Protein AF-A0A9D3Q1E0-F1 (afdb_monomer_lite)

Foldseek 3Di:
DDDDPDPDDPPPPPCPVVNVDDDDPDDDDDDDPCVCVPPVVVVVQVVVQVVLCVQCVVVPDHDDGCCPVPVVVPSVVVSVVD

InterPro domains:
  IPR001715 Calponin homology domain [PF00307] (44-82)
  IPR001715 Calponin homology domain [PS50021] (42-82)
  IPR028433 Parvin [PTHR12114] (1-82)
  IPR036872 CH domain superfamily [G3DSA:1.10.418.10] (22-82)
  IPR036872 CH domain superfamily [SSF47576] (4-82)

Organism: Megalops atlanticus (NCBI:txid7932)

Secondary structure (DSSP, 8-state):
----------------HHHH-PPTT---PPPPGGGGG-HHHHHHHHHHHHHHHHHHGGGT---S-HHHHTTTSHHHHHHHT-

Sequence (82 aa):
MNAINLPLSPIPFELDPEDTMLEENKVCTMVDPNSKNEPKLQELMKVLIDWINDVLVEVRIIVKDLAEDLYDGQVLQKLFDK

Radius of gyration: 19.31 Å; chains: 1; bounding box: 30×44×60 Å

Structure (mmCIF, N/CA/C/O backbone):
data_AF-A0A9D3Q1E0-F1
#
_entry.id   AF-A0A9D3Q1E0-F1
#
loop_
_atom_site.group_PDB
_atom_site.id
_atom_site.type_symbol
_atom_site.label_atom_id
_atom_site.label_alt_id
_atom_site.label_comp_id
_atom_site.label_asym_id
_atom_site.label_entity_id
_atom_site.label_seq_id
_atom_site.pdbx_PDB_ins_code
_atom_site.Cartn_x
_atom_site.Cartn_y
_atom_site.Cartn_z
_atom_site.occupancy
_atom_site.B_iso_or_equiv
_atom_site.auth_seq_id
_atom_site.auth_comp_id
_atom_site.auth_asym_id
_atom_site.auth_atom_id
_atom_site.pdbx_PDB_model_num
ATOM 1 N N . MET A 1 1 ? 17.948 -4.604 47.742 1.00 43.78 1 MET A N 1
ATOM 2 C CA . MET A 1 1 ? 16.857 -5.310 47.043 1.00 43.78 1 MET A CA 1
ATOM 3 C C . MET A 1 1 ? 15.549 -4.669 47.459 1.00 43.78 1 MET A C 1
ATOM 5 O O . MET A 1 1 ? 15.171 -4.825 48.606 1.00 43.78 1 MET A O 1
ATOM 9 N N . ASN A 1 2 ? 14.922 -3.906 46.568 1.00 41.34 2 ASN A N 1
ATOM 10 C CA . ASN A 1 2 ? 13.483 -3.658 46.576 1.00 41.34 2 ASN A CA 1
ATOM 11 C C . ASN A 1 2 ? 13.086 -3.435 45.120 1.00 41.34 2 ASN A C 1
ATOM 13 O O . ASN A 1 2 ? 13.557 -2.504 44.473 1.00 41.34 2 ASN A O 1
ATOM 17 N N . ALA A 1 3 ? 12.328 -4.395 44.602 1.00 44.88 3 ALA A N 1
ATOM 18 C CA . ALA A 1 3 ? 11.808 -4.413 43.252 1.00 44.88 3 ALA A CA 1
ATOM 19 C C . ALA A 1 3 ? 10.712 -3.355 43.115 1.00 44.88 3 ALA A C 1
ATOM 21 O O . ALA A 1 3 ? 9.775 -3.338 43.910 1.00 44.88 3 ALA A O 1
ATOM 22 N N . ILE A 1 4 ? 10.805 -2.519 42.085 1.00 49.50 4 ILE A N 1
ATOM 23 C CA . ILE A 1 4 ? 9.669 -1.736 41.607 1.00 49.50 4 ILE A CA 1
ATOM 24 C C . ILE A 1 4 ? 9.558 -2.019 40.112 1.00 49.50 4 ILE A C 1
ATOM 26 O O . ILE A 1 4 ? 10.139 -1.336 39.277 1.00 49.50 4 ILE A O 1
ATOM 30 N N . ASN A 1 5 ? 8.843 -3.099 39.797 1.00 51.38 5 ASN A N 1
ATOM 31 C CA . ASN A 1 5 ? 8.213 -3.263 38.496 1.00 51.38 5 ASN A CA 1
ATOM 32 C C . ASN A 1 5 ? 7.077 -2.235 38.431 1.00 51.38 5 ASN A C 1
ATOM 34 O O . ASN A 1 5 ? 6.035 -2.437 39.052 1.00 51.38 5 ASN A O 1
ATOM 38 N N . LEU A 1 6 ? 7.288 -1.128 37.721 1.00 49.50 6 LEU A N 1
ATOM 39 C CA . LEU A 1 6 ? 6.197 -0.283 37.243 1.00 49.50 6 LEU A CA 1
ATOM 40 C C . LEU A 1 6 ? 5.875 -0.735 35.812 1.00 49.50 6 LEU A C 1
ATOM 42 O O . LEU A 1 6 ? 6.792 -0.826 34.993 1.00 49.50 6 LEU A O 1
ATOM 46 N N . PRO A 1 7 ? 4.615 -1.093 35.513 1.00 50.56 7 PRO A N 1
ATOM 47 C CA . PRO A 1 7 ? 4.238 -1.560 34.192 1.00 50.56 7 PRO A CA 1
ATOM 48 C C . PRO A 1 7 ? 4.395 -0.402 33.211 1.00 50.56 7 PRO A C 1
ATOM 50 O O . PRO A 1 7 ? 3.936 0.699 33.496 1.00 50.56 7 PRO A O 1
ATOM 53 N N . LEU A 1 8 ? 5.067 -0.690 32.095 1.00 45.44 8 LEU A N 1
ATOM 54 C CA . LEU A 1 8 ? 5.087 0.038 30.824 1.00 45.44 8 LEU A CA 1
ATOM 55 C C . LEU A 1 8 ? 3.965 1.087 30.719 1.00 45.44 8 LEU A C 1
ATOM 57 O O . LEU A 1 8 ? 2.895 0.820 30.170 1.00 45.44 8 LEU A O 1
ATOM 61 N N . SER A 1 9 ? 4.220 2.289 31.243 1.00 46.84 9 SER A N 1
ATOM 62 C CA . SER A 1 9 ? 3.496 3.473 30.799 1.00 46.84 9 SER A CA 1
ATOM 63 C C . SER A 1 9 ? 3.791 3.584 29.306 1.00 46.84 9 SER A C 1
ATOM 65 O O . SER A 1 9 ? 4.957 3.393 28.939 1.00 46.84 9 SER A O 1
ATOM 67 N N . PRO A 1 10 ? 2.804 3.867 28.435 1.00 42.91 10 PRO A N 1
ATOM 68 C CA . PRO A 1 10 ? 3.143 4.285 27.089 1.00 42.91 10 PRO A CA 1
ATOM 69 C C . PRO A 1 10 ? 4.086 5.460 27.284 1.00 42.91 10 PRO A C 1
ATOM 71 O O . PRO A 1 10 ? 3.721 6.418 27.967 1.00 42.91 10 PRO A O 1
ATOM 74 N N . ILE A 1 11 ? 5.324 5.315 26.814 1.00 45.12 11 ILE A N 1
ATOM 75 C CA . ILE A 1 11 ? 6.257 6.426 26.706 1.00 45.12 11 ILE A CA 1
ATOM 76 C C . ILE A 1 11 ? 5.452 7.434 25.885 1.00 45.12 11 ILE A C 1
ATOM 78 O O . ILE A 1 11 ? 5.126 7.119 24.733 1.00 45.12 11 ILE A O 1
ATOM 82 N N . PRO A 1 12 ? 4.987 8.560 26.462 1.00 48.94 12 PRO A N 1
ATOM 83 C CA . PRO A 1 12 ? 4.498 9.637 25.620 1.00 48.94 12 PRO A CA 1
ATOM 84 C C . PRO A 1 12 ? 5.661 9.881 24.673 1.00 48.94 12 PRO A C 1
ATOM 86 O O . PRO A 1 12 ? 6.783 9.952 25.166 1.00 48.94 12 PRO A O 1
ATOM 89 N N . PHE A 1 13 ? 5.438 9.887 23.359 1.00 52.12 13 PHE A N 1
ATOM 90 C CA . PHE A 1 13 ? 6.459 10.360 22.428 1.00 52.12 13 PHE A CA 1
ATOM 91 C C . PHE A 1 13 ? 7.012 11.659 23.033 1.00 52.12 13 PHE A C 1
ATOM 93 O O . PHE A 1 13 ? 6.298 12.662 23.068 1.00 52.12 13 PHE A O 1
ATOM 100 N N . GLU A 1 14 ? 8.204 11.602 23.637 1.00 51.44 14 GLU A N 1
ATOM 101 C CA . GLU A 1 14 ? 8.908 12.769 24.150 1.00 51.44 14 GLU A CA 1
ATOM 102 C C . GLU A 1 14 ? 9.390 13.449 22.883 1.00 51.44 14 GLU A C 1
ATOM 104 O O . GLU A 1 14 ? 10.477 13.180 22.385 1.00 51.44 14 GLU A O 1
ATOM 109 N N . LEU A 1 15 ? 8.486 14.215 22.272 1.00 54.00 15 LEU A N 1
ATOM 110 C CA . LEU A 1 15 ? 8.843 15.145 21.224 1.00 54.00 15 LEU A CA 1
ATOM 111 C C . LEU A 1 15 ? 9.829 16.102 21.883 1.00 54.00 15 LEU A C 1
ATOM 113 O O . LEU A 1 15 ? 9.471 16.761 22.867 1.00 54.00 15 LEU A O 1
ATOM 117 N N . ASP A 1 16 ? 11.067 16.116 21.395 1.00 55.12 16 ASP A N 1
ATOM 118 C CA . ASP A 1 16 ? 12.043 17.097 21.839 1.00 55.12 16 ASP A CA 1
ATOM 119 C C . ASP A 1 16 ? 11.397 18.481 21.642 1.00 55.12 16 ASP A C 1
ATOM 121 O O . ASP A 1 16 ? 10.749 18.708 20.611 1.00 55.12 16 ASP A O 1
ATOM 125 N N . PRO A 1 17 ? 11.468 19.410 22.610 1.00 56.03 17 PRO A N 1
ATOM 126 C CA . PRO A 1 17 ? 11.003 20.771 22.389 1.00 56.03 17 PRO A CA 1
ATOM 127 C C . PRO A 1 17 ? 11.519 21.350 21.061 1.00 56.03 17 PRO A C 1
ATOM 129 O O . PRO A 1 17 ? 10.744 22.034 20.396 1.00 56.03 17 PRO A O 1
ATOM 132 N N . GLU A 1 18 ? 12.730 20.997 20.611 1.00 60.72 18 GLU A N 1
ATOM 133 C CA . GLU A 1 18 ? 13.252 21.377 19.289 1.00 60.72 18 GLU A CA 1
ATOM 134 C C . GLU A 1 18 ? 12.418 20.832 18.108 1.00 60.72 18 GLU A C 1
ATOM 136 O O . GLU A 1 18 ? 12.182 21.568 17.150 1.00 60.72 18 GLU A O 1
ATOM 141 N N . ASP A 1 19 ? 11.867 19.614 18.196 1.00 56.34 19 ASP A N 1
ATOM 142 C CA . ASP A 1 19 ? 11.005 19.000 17.165 1.00 56.34 19 ASP A CA 1
ATOM 143 C C . ASP A 1 19 ? 9.608 19.649 17.081 1.00 56.34 19 ASP A C 1
ATOM 145 O O . ASP A 1 19 ? 8.886 19.493 16.092 1.00 56.34 19 ASP A O 1
ATOM 149 N N . THR A 1 20 ? 9.209 20.391 18.121 1.00 55.44 20 THR A N 1
ATOM 150 C CA . THR A 1 20 ? 7.935 21.136 18.172 1.00 55.44 20 THR A CA 1
ATOM 151 C C . THR A 1 20 ? 8.084 22.622 17.844 1.00 55.44 20 THR A C 1
ATOM 153 O O . THR A 1 20 ? 7.080 23.313 17.632 1.00 55.44 20 THR A O 1
ATOM 156 N N . MET A 1 21 ? 9.320 23.129 17.779 1.00 60.66 21 MET A N 1
ATOM 157 C CA . MET A 1 21 ? 9.613 24.524 17.466 1.00 60.66 21 MET A CA 1
ATOM 158 C C . MET A 1 21 ? 9.446 24.784 15.969 1.00 60.66 21 MET A C 1
ATOM 160 O O . MET A 1 21 ? 10.363 24.668 15.160 1.00 60.66 21 MET A O 1
ATOM 164 N N . LEU A 1 22 ? 8.231 25.173 15.597 1.00 66.00 22 LEU A N 1
ATOM 165 C CA . LEU A 1 22 ? 7.937 25.671 14.262 1.00 66.00 22 LEU A CA 1
ATOM 166 C C . LEU A 1 22 ? 8.603 27.036 14.057 1.00 66.00 22 LEU A C 1
ATOM 1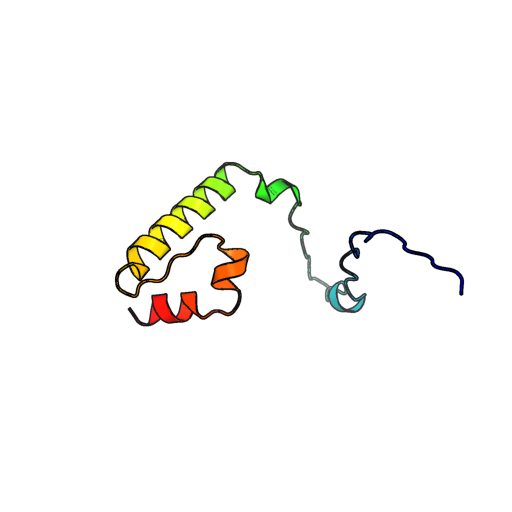68 O O . LEU A 1 22 ? 8.478 27.928 14.896 1.00 66.00 22 LEU A O 1
ATOM 172 N N . GLU A 1 23 ? 9.287 27.209 12.924 1.00 73.88 23 GLU A N 1
ATOM 173 C CA . GLU A 1 23 ? 9.763 28.530 12.502 1.00 73.88 23 GLU A CA 1
ATOM 174 C C . GLU A 1 23 ? 8.598 29.523 12.432 1.00 73.88 23 GL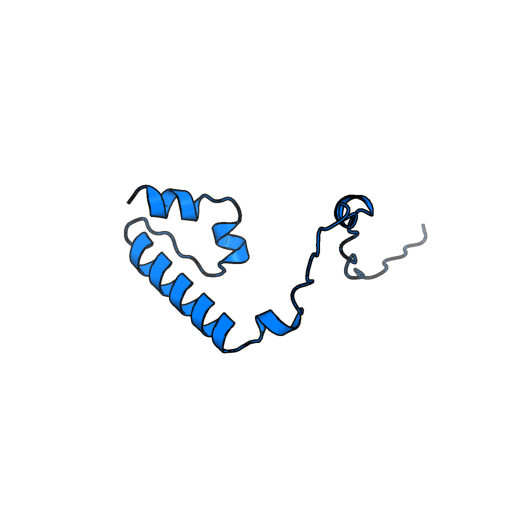U A C 1
ATOM 176 O O . GLU A 1 23 ? 7.453 29.154 12.145 1.00 73.88 23 GLU A O 1
ATOM 181 N N . GLU A 1 24 ? 8.901 30.803 12.642 1.00 63.12 24 GLU A N 1
ATOM 182 C CA . GLU A 1 24 ? 7.938 31.881 12.450 1.00 63.12 24 GLU A CA 1
ATOM 183 C C . GLU A 1 24 ? 7.304 31.746 11.051 1.00 63.12 24 GLU A C 1
ATOM 185 O O . GLU A 1 24 ? 8.004 31.755 10.037 1.00 63.12 24 GLU A O 1
ATOM 190 N N . ASN A 1 25 ? 5.970 31.618 11.002 1.00 68.94 25 ASN A N 1
ATOM 191 C CA . ASN A 1 25 ? 5.128 31.347 9.819 1.00 68.94 25 ASN A CA 1
ATOM 192 C C . ASN A 1 25 ? 4.952 29.873 9.384 1.00 68.94 25 ASN A C 1
ATOM 194 O O . ASN A 1 25 ? 4.336 29.632 8.343 1.00 68.94 25 ASN A O 1
ATOM 198 N N . LYS A 1 26 ? 5.400 28.877 10.160 1.00 65.12 26 LYS A N 1
ATOM 199 C CA . LYS A 1 26 ? 5.049 27.463 9.932 1.00 65.12 26 LYS A CA 1
ATOM 200 C C . LYS A 1 26 ? 3.848 27.042 10.783 1.00 65.12 26 LYS A C 1
ATOM 202 O O . LYS A 1 26 ? 3.759 27.352 11.966 1.00 65.12 26 LYS A O 1
ATOM 207 N N . VAL A 1 27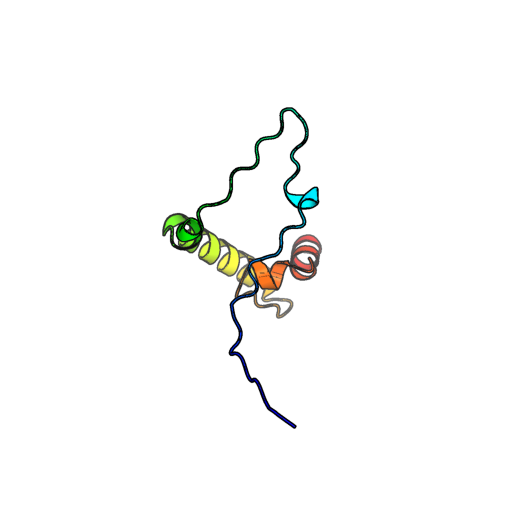 ? 2.925 26.298 10.174 1.00 66.25 27 VAL A N 1
ATOM 208 C CA . VAL A 1 27 ? 1.805 25.637 10.859 1.00 66.25 27 VAL A CA 1
ATOM 209 C C . VAL A 1 27 ? 1.984 24.138 10.673 1.00 66.25 27 VAL A C 1
ATOM 211 O O . VAL A 1 27 ? 2.035 23.664 9.541 1.00 66.25 27 VAL A O 1
ATOM 214 N N . CYS A 1 28 ? 2.064 23.394 11.774 1.00 64.75 28 CYS A N 1
ATOM 215 C CA . CYS A 1 28 ? 1.944 21.943 11.755 1.00 64.75 28 CYS A CA 1
ATOM 216 C C . CYS A 1 28 ? 0.557 21.583 12.278 1.00 64.75 28 CYS A C 1
ATOM 218 O O . CYS A 1 28 ? 0.174 21.983 13.378 1.00 64.75 28 CYS A O 1
ATOM 220 N N . THR A 1 29 ? -0.226 20.871 11.476 1.00 68.81 29 THR A N 1
ATOM 221 C CA . THR A 1 29 ? -1.489 20.304 11.939 1.00 68.81 29 THR A CA 1
ATOM 222 C C . THR A 1 29 ? -1.205 18.901 12.438 1.00 68.81 29 THR A C 1
ATOM 224 O O . THR A 1 29 ? -0.777 18.042 11.669 1.00 68.81 29 THR A O 1
ATOM 227 N N . MET A 1 30 ? -1.453 18.666 13.724 1.00 71.00 30 MET A N 1
ATOM 228 C CA . MET A 1 30 ? -1.452 17.312 14.263 1.00 71.00 30 MET A CA 1
ATOM 229 C C . MET A 1 30 ? -2.560 16.526 13.568 1.00 71.00 30 MET A C 1
ATOM 231 O O . MET A 1 30 ? -3.725 16.929 13.599 1.00 71.00 30 MET A O 1
ATOM 235 N N . VAL A 1 31 ? -2.197 15.423 12.918 1.00 71.88 31 VAL A N 1
ATOM 236 C CA . VAL A 1 31 ? -3.181 14.495 12.360 1.00 71.88 31 VAL A CA 1
ATOM 237 C C . VAL A 1 31 ? -4.017 13.963 13.521 1.00 71.88 31 VAL A C 1
ATOM 239 O O . VAL A 1 31 ? -3.456 13.467 14.499 1.00 71.88 31 VAL A O 1
ATOM 242 N N . ASP A 1 32 ? -5.346 14.082 13.433 1.00 75.56 32 ASP A N 1
ATOM 243 C CA . ASP A 1 32 ? -6.241 13.544 14.460 1.00 75.56 32 ASP A CA 1
ATOM 244 C C . ASP A 1 32 ? -5.955 12.037 14.600 1.00 75.56 32 ASP A C 1
ATOM 246 O O . ASP A 1 32 ? -6.010 11.327 13.588 1.00 75.56 32 ASP A O 1
ATOM 250 N N . PRO A 1 33 ? -5.646 11.529 15.809 1.00 72.00 33 PRO A N 1
ATOM 251 C CA . PRO A 1 33 ? -5.389 10.110 16.043 1.00 72.00 33 PRO A CA 1
ATOM 252 C C . PRO A 1 33 ? -6.501 9.191 15.515 1.00 72.00 33 PRO A C 1
ATOM 254 O O . PRO A 1 33 ? -6.228 8.066 15.097 1.00 72.00 33 PRO A O 1
ATOM 257 N N . ASN A 1 34 ? -7.745 9.678 15.484 1.00 77.88 34 ASN A N 1
ATOM 258 C CA . ASN A 1 34 ? -8.899 8.950 14.965 1.00 77.88 34 ASN A CA 1
ATOM 259 C C . ASN A 1 34 ? -8.970 8.931 13.436 1.00 77.88 34 ASN A C 1
ATOM 261 O O . ASN A 1 34 ? -9.699 8.106 12.894 1.00 77.88 34 ASN A O 1
ATOM 265 N N . SER A 1 35 ? -8.191 9.759 12.728 1.00 79.38 35 SER A N 1
ATOM 266 C CA . SER A 1 35 ? -8.154 9.781 11.256 1.00 79.38 35 SER A CA 1
ATOM 267 C C . SER A 1 35 ? -7.799 8.413 10.673 1.00 79.38 35 SER A C 1
ATOM 269 O O . SER A 1 35 ? -8.261 8.071 9.593 1.00 79.38 35 SER A O 1
ATOM 271 N N . LYS A 1 36 ? -7.028 7.588 11.400 1.00 78.62 36 LYS A N 1
ATOM 272 C CA . LYS A 1 36 ? -6.712 6.198 11.013 1.00 78.62 36 LYS A CA 1
ATOM 273 C C . LYS A 1 36 ? -7.943 5.280 10.952 1.00 78.62 36 LYS A C 1
ATOM 275 O O . LYS A 1 36 ? -7.903 4.245 10.290 1.00 78.62 36 LYS A O 1
ATOM 280 N N . ASN A 1 37 ? -9.027 5.656 11.627 1.00 84.62 37 ASN A N 1
ATOM 281 C CA . ASN A 1 37 ? -10.301 4.942 11.614 1.00 84.62 37 ASN A CA 1
ATOM 282 C C . ASN A 1 37 ? -11.256 5.471 10.536 1.00 84.62 37 ASN A C 1
ATOM 284 O O . ASN A 1 37 ? -12.349 4.926 10.383 1.00 84.62 37 ASN A O 1
AT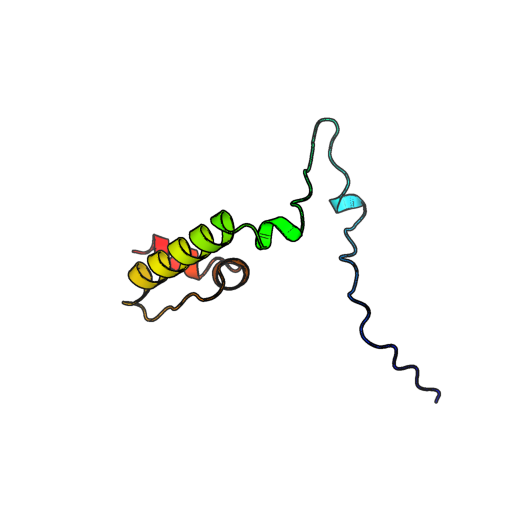OM 288 N N . GLU A 1 38 ? -10.874 6.514 9.788 1.00 92.31 38 GLU A N 1
ATOM 289 C CA . GLU A 1 38 ? -11.706 7.025 8.706 1.00 92.31 38 GLU A CA 1
ATOM 290 C C . GLU A 1 38 ? -11.870 5.950 7.624 1.00 92.31 38 GLU A C 1
ATOM 292 O O . GLU A 1 38 ? -10.874 5.471 7.068 1.00 92.31 38 GLU A O 1
ATOM 297 N N . PRO A 1 39 ? -13.112 5.585 7.264 1.00 93.19 39 PRO A N 1
ATOM 298 C CA . PRO A 1 39 ? -13.369 4.465 6.363 1.00 93.19 39 PRO A CA 1
ATOM 299 C C . PRO A 1 39 ? -12.738 4.681 4.985 1.00 93.19 39 PRO A C 1
ATOM 301 O O . PRO A 1 39 ? -12.213 3.744 4.391 1.00 93.19 39 PRO A O 1
ATOM 304 N N . LYS A 1 40 ? -12.714 5.931 4.505 1.00 91.75 40 LYS A N 1
ATOM 305 C CA . LYS A 1 40 ? -12.072 6.294 3.234 1.00 91.75 40 LYS A CA 1
ATOM 306 C C . LYS A 1 40 ? -10.561 6.090 3.263 1.00 91.75 40 LYS A C 1
ATOM 308 O O . LYS A 1 40 ? -9.984 5.689 2.257 1.00 91.75 40 LYS A O 1
ATOM 313 N N . LEU A 1 41 ? -9.918 6.378 4.397 1.00 91.56 41 LEU A N 1
ATOM 314 C CA . LEU A 1 41 ? -8.483 6.164 4.541 1.00 91.56 41 LEU A CA 1
ATOM 315 C C . LEU A 1 41 ? -8.174 4.667 4.588 1.00 91.56 41 LEU A C 1
ATOM 317 O O . LEU A 1 41 ? -7.264 4.224 3.900 1.00 91.56 41 LEU A O 1
ATOM 321 N N . GLN A 1 42 ? -8.955 3.880 5.330 1.00 94.12 42 GLN A N 1
ATOM 322 C CA . GLN A 1 42 ? -8.768 2.428 5.385 1.00 94.12 42 GLN A CA 1
ATOM 323 C C . GLN A 1 42 ? -8.984 1.756 4.025 1.00 94.12 42 GLN A C 1
ATOM 325 O O . GLN A 1 42 ? -8.219 0.871 3.643 1.00 94.12 42 GLN A O 1
ATOM 330 N N . GLU A 1 43 ? -9.990 2.199 3.270 1.00 96.31 43 GLU A N 1
ATOM 331 C CA . GLU A 1 43 ? -10.218 1.740 1.901 1.00 96.31 43 GLU A CA 1
ATOM 332 C C . GLU A 1 43 ? -9.029 2.079 0.998 1.00 96.31 43 GLU A C 1
ATOM 334 O O . GLU A 1 43 ? -8.515 1.200 0.309 1.00 96.31 43 GLU A O 1
ATOM 339 N N . LEU A 1 44 ? -8.534 3.320 1.055 1.00 96.31 44 LEU A N 1
ATOM 340 C CA . LEU A 1 44 ? -7.354 3.729 0.299 1.00 96.31 44 LEU A CA 1
ATOM 341 C C . LEU A 1 44 ? -6.123 2.892 0.667 1.00 96.31 44 LEU A C 1
ATOM 343 O O . LEU A 1 44 ? -5.424 2.417 -0.224 1.00 96.31 44 LEU A O 1
ATOM 347 N N . MET A 1 45 ? -5.872 2.680 1.962 1.00 95.19 45 MET A N 1
ATOM 348 C CA . MET A 1 45 ? -4.764 1.845 2.431 1.00 95.19 45 MET A CA 1
ATOM 349 C C . MET A 1 45 ? -4.869 0.432 1.859 1.00 95.19 45 MET A C 1
ATOM 351 O O . MET A 1 45 ? -3.884 -0.094 1.350 1.00 95.19 45 MET A O 1
ATOM 355 N N . LYS A 1 46 ? -6.066 -0.159 1.869 1.00 96.62 46 LYS A N 1
ATOM 356 C CA . LYS A 1 46 ? -6.296 -1.482 1.289 1.00 96.62 46 LYS A CA 1
ATOM 357 C C . LYS A 1 46 ? -6.031 -1.509 -0.218 1.00 96.62 46 LYS A C 1
ATOM 359 O O . LYS A 1 46 ? -5.305 -2.380 -0.677 1.00 96.62 46 LYS A O 1
ATOM 364 N N . VAL A 1 47 ? -6.570 -0.550 -0.972 1.00 98.12 47 VAL A N 1
ATOM 365 C CA . VAL A 1 47 ? -6.366 -0.462 -2.430 1.00 98.12 47 VAL A CA 1
ATOM 366 C C . VAL A 1 47 ? -4.882 -0.341 -2.776 1.00 98.12 47 VAL A C 1
ATOM 368 O O . VAL A 1 47 ? -4.415 -0.982 -3.714 1.00 98.12 47 VAL A O 1
ATOM 371 N N . LEU A 1 48 ? -4.129 0.454 -2.013 1.00 97.81 48 LEU A N 1
ATOM 372 C CA . LEU A 1 48 ? -2.687 0.594 -2.204 1.00 97.81 48 LEU A CA 1
ATOM 373 C C . LEU A 1 48 ? -1.940 -0.705 -1.888 1.00 97.81 48 LEU A C 1
ATOM 375 O O . LEU A 1 48 ? -1.063 -1.086 -2.656 1.00 97.81 48 LEU A O 1
ATOM 379 N N . ILE A 1 49 ? -2.295 -1.397 -0.802 1.00 97.56 49 ILE A N 1
ATOM 380 C CA . ILE A 1 49 ? -1.712 -2.703 -0.460 1.00 97.56 49 ILE A CA 1
ATOM 381 C C . ILE A 1 49 ? -1.967 -3.712 -1.583 1.00 97.56 49 ILE A C 1
ATOM 383 O O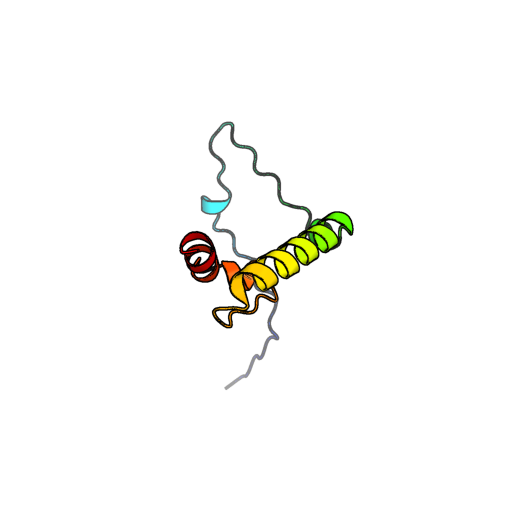 . ILE A 1 49 ? -1.028 -4.366 -2.034 1.00 97.56 49 ILE A O 1
ATOM 387 N N . ASP A 1 50 ? -3.210 -3.813 -2.053 1.00 98.19 50 ASP A N 1
ATOM 388 C CA . ASP A 1 50 ? -3.598 -4.740 -3.117 1.00 98.19 50 ASP A CA 1
ATOM 389 C C . ASP A 1 50 ? -2.829 -4.426 -4.414 1.00 98.19 50 ASP A C 1
ATOM 391 O O . ASP A 1 50 ? -2.220 -5.317 -5.001 1.00 98.19 50 ASP A O 1
ATOM 395 N N . TRP A 1 51 ? -2.741 -3.147 -4.801 1.00 97.88 51 TRP A N 1
ATOM 396 C CA . TRP A 1 51 ? -1.985 -2.724 -5.985 1.00 97.88 51 TRP A CA 1
ATOM 397 C C . TRP A 1 51 ? -0.484 -3.026 -5.877 1.00 97.88 51 TRP A C 1
ATOM 399 O O . TRP A 1 51 ? 0.100 -3.580 -6.808 1.00 97.88 51 TRP A O 1
ATOM 409 N N . ILE A 1 52 ? 0.153 -2.693 -4.750 1.00 96.69 52 ILE A N 1
ATOM 410 C CA . ILE A 1 52 ? 1.583 -2.968 -4.544 1.00 96.69 52 ILE A CA 1
ATOM 411 C C . ILE A 1 52 ? 1.842 -4.476 -4.590 1.00 96.69 52 ILE A C 1
ATOM 413 O O . ILE A 1 52 ? 2.808 -4.915 -5.216 1.00 96.69 52 ILE A O 1
ATOM 417 N N . ASN A 1 53 ? 0.973 -5.275 -3.969 1.00 97.25 53 ASN A N 1
ATOM 418 C CA . ASN A 1 53 ? 1.081 -6.729 -3.982 1.00 97.25 53 ASN A CA 1
ATOM 419 C C . ASN A 1 53 ? 0.943 -7.303 -5.392 1.00 97.25 53 ASN A C 1
ATOM 421 O O . ASN A 1 53 ? 1.762 -8.134 -5.778 1.00 97.25 53 ASN A O 1
ATOM 425 N N . ASP A 1 54 ? -0.018 -6.830 -6.184 1.00 97.19 54 ASP A N 1
ATOM 426 C CA . ASP A 1 54 ? -0.185 -7.256 -7.577 1.00 97.19 54 ASP A CA 1
ATOM 427 C C . ASP A 1 54 ? 1.055 -6.934 -8.423 1.00 97.19 54 ASP A C 1
ATOM 429 O O . ASP A 1 54 ? 1.486 -7.740 -9.249 1.00 97.19 54 ASP A O 1
ATOM 433 N N . VAL A 1 55 ? 1.678 -5.775 -8.193 1.00 95.94 55 VAL A N 1
ATOM 434 C CA . VAL A 1 55 ? 2.908 -5.387 -8.892 1.00 95.94 55 VAL A CA 1
ATOM 435 C C . VAL A 1 55 ? 4.101 -6.223 -8.421 1.00 95.94 55 VAL A C 1
ATOM 437 O O . VAL A 1 55 ? 4.911 -6.648 -9.244 1.00 95.94 55 VAL A O 1
ATOM 440 N N . LEU A 1 56 ? 4.242 -6.501 -7.127 1.00 95.94 56 LEU A N 1
ATOM 441 C CA . LEU A 1 56 ? 5.437 -7.151 -6.580 1.00 95.94 56 LEU A CA 1
ATOM 442 C C . LEU A 1 56 ? 5.328 -8.675 -6.405 1.00 95.94 56 LEU A C 1
ATOM 444 O O . LEU A 1 56 ? 6.306 -9.320 -6.010 1.00 95.94 56 LEU A O 1
ATOM 448 N N . VAL A 1 57 ? 4.191 -9.280 -6.759 1.00 95.12 57 VAL A N 1
ATOM 449 C CA . VAL A 1 57 ? 3.966 -10.730 -6.635 1.00 95.12 57 VAL A CA 1
ATOM 450 C C . VAL A 1 57 ? 5.028 -11.557 -7.369 1.00 95.12 57 VAL A C 1
ATOM 452 O O . VAL A 1 57 ? 5.482 -12.587 -6.867 1.00 95.12 57 VAL A O 1
ATOM 455 N N . GLU A 1 58 ? 5.497 -11.081 -8.524 1.00 91.81 58 GLU A N 1
ATOM 456 C CA . GLU A 1 58 ? 6.503 -11.762 -9.352 1.00 91.81 58 GLU A CA 1
ATOM 457 C C . GLU A 1 58 ? 7.862 -11.890 -8.654 1.00 91.81 58 GLU A C 1
ATOM 459 O O . GLU A 1 58 ? 8.584 -12.866 -8.868 1.00 91.81 58 GLU A O 1
ATOM 464 N N . VAL A 1 59 ? 8.191 -10.941 -7.773 1.00 94.19 59 VAL A N 1
ATOM 465 C CA . VAL A 1 59 ? 9.431 -10.933 -6.982 1.00 94.19 59 VAL A CA 1
ATOM 466 C C . VAL A 1 59 ? 9.223 -11.448 -5.555 1.00 94.19 59 VAL A C 1
ATOM 468 O O . VAL A 1 59 ? 10.137 -11.379 -4.737 1.00 94.19 59 VAL A O 1
ATOM 471 N N . ARG A 1 60 ? 8.049 -12.036 -5.271 1.00 94.31 60 ARG A N 1
ATOM 472 C CA . ARG A 1 60 ? 7.678 -12.666 -3.990 1.00 94.31 60 ARG A CA 1
ATOM 473 C C . ARG A 1 60 ? 7.717 -11.717 -2.787 1.00 94.31 60 ARG A C 1
ATOM 475 O O . ARG A 1 60 ? 8.011 -12.153 -1.675 1.00 94.31 60 ARG A O 1
ATOM 482 N N . ILE A 1 61 ? 7.408 -10.442 -3.001 1.00 94.44 61 ILE A N 1
ATOM 483 C CA . ILE A 1 61 ? 7.228 -9.465 -1.921 1.00 94.44 61 ILE A CA 1
ATOM 484 C C . ILE A 1 61 ? 5.734 -9.366 -1.608 1.00 94.44 61 ILE A C 1
ATOM 486 O O . ILE A 1 61 ? 4.909 -9.370 -2.519 1.00 94.44 61 ILE A O 1
ATOM 490 N N . ILE A 1 62 ? 5.398 -9.309 -0.317 1.00 95.31 62 ILE A N 1
ATOM 491 C CA . ILE A 1 62 ? 4.025 -9.156 0.173 1.00 95.31 62 ILE A CA 1
ATOM 492 C C . ILE A 1 62 ? 4.016 -8.049 1.223 1.00 95.31 62 ILE A C 1
ATOM 494 O O . ILE A 1 62 ? 4.638 -8.196 2.273 1.00 95.31 62 ILE A O 1
ATOM 498 N N . VAL A 1 63 ? 3.272 -6.989 0.940 1.00 96.75 63 VAL A N 1
ATOM 499 C CA . VAL A 1 63 ? 2.967 -5.876 1.836 1.00 96.75 63 VAL A CA 1
ATOM 500 C C . VAL A 1 63 ? 1.679 -6.176 2.600 1.00 96.75 63 VAL A C 1
ATOM 502 O O . VAL A 1 63 ? 0.696 -6.663 2.034 1.00 96.75 63 VAL A O 1
ATOM 505 N N . LYS A 1 64 ? 1.690 -5.893 3.900 1.00 95.88 64 LYS A N 1
ATOM 506 C CA . LYS A 1 64 ? 0.569 -6.051 4.835 1.00 95.88 64 LYS A CA 1
ATOM 507 C C . LYS A 1 64 ? 0.260 -4.762 5.587 1.00 95.88 64 LYS A C 1
ATOM 509 O O . LYS A 1 64 ? -0.903 -4.540 5.913 1.00 95.88 64 LYS A O 1
ATOM 514 N N . ASP A 1 65 ? 1.268 -3.936 5.850 1.00 95.88 65 ASP A N 1
ATOM 515 C CA . ASP A 1 65 ? 1.126 -2.644 6.511 1.00 95.88 65 ASP A CA 1
ATOM 516 C C . ASP A 1 65 ? 1.974 -1.596 5.784 1.00 95.88 65 ASP A C 1
ATOM 518 O O . ASP A 1 65 ? 3.194 -1.693 5.730 1.00 95.88 65 ASP A O 1
ATOM 522 N N . LEU A 1 66 ? 1.325 -0.574 5.220 1.00 95.06 66 LEU A N 1
ATOM 523 C CA . LEU A 1 66 ? 2.022 0.463 4.453 1.00 95.06 66 LEU A CA 1
ATOM 524 C C . LEU A 1 66 ? 2.993 1.295 5.297 1.00 95.06 66 LEU A C 1
ATOM 526 O O . LEU A 1 66 ? 3.978 1.780 4.752 1.00 95.06 66 LEU A O 1
ATOM 530 N N . ALA A 1 67 ? 2.708 1.520 6.582 1.00 91.88 67 ALA A N 1
ATOM 531 C CA . ALA A 1 67 ? 3.556 2.352 7.429 1.00 91.88 67 ALA A CA 1
ATOM 532 C C . ALA A 1 67 ? 4.846 1.623 7.804 1.00 91.88 67 ALA A C 1
ATOM 534 O O . ALA A 1 67 ? 5.905 2.241 7.802 1.00 91.88 67 ALA A O 1
ATOM 535 N N . GLU A 1 68 ? 4.752 0.322 8.078 1.00 94.69 68 GLU A N 1
ATOM 536 C CA . GLU A 1 68 ? 5.896 -0.508 8.458 1.00 94.69 68 GLU A CA 1
ATOM 537 C C . GLU A 1 68 ? 6.671 -1.002 7.229 1.00 94.69 68 GLU A C 1
ATOM 539 O O . GLU A 1 68 ? 7.882 -0.814 7.136 1.00 94.69 68 GLU A O 1
ATOM 544 N N . ASP A 1 69 ? 5.984 -1.584 6.241 1.00 96.19 69 ASP A N 1
ATOM 545 C CA . ASP A 1 69 ? 6.639 -2.248 5.107 1.00 96.19 69 ASP A CA 1
ATOM 546 C C . ASP A 1 69 ? 7.269 -1.252 4.117 1.00 96.19 69 ASP A C 1
ATOM 548 O O . ASP A 1 69 ? 8.154 -1.622 3.347 1.00 96.19 69 ASP A O 1
ATOM 552 N N . LEU A 1 70 ? 6.832 0.015 4.110 1.00 95.94 70 LEU A N 1
ATOM 553 C CA . LEU A 1 70 ? 7.452 1.072 3.299 1.00 95.94 70 LEU A CA 1
ATOM 554 C C . LEU A 1 70 ? 8.471 1.913 4.084 1.00 95.94 70 LEU A C 1
ATOM 556 O O . LEU A 1 70 ? 9.098 2.789 3.487 1.00 95.94 70 LEU A O 1
ATOM 560 N N . TYR A 1 71 ? 8.645 1.666 5.387 1.00 95.44 71 TYR A N 1
ATOM 561 C CA . TYR A 1 71 ? 9.399 2.540 6.290 1.00 95.44 71 TYR A CA 1
ATOM 562 C C . TYR A 1 71 ? 10.868 2.713 5.885 1.00 95.44 71 TYR A C 1
ATOM 564 O O . TYR A 1 71 ? 11.393 3.825 5.875 1.00 95.44 71 TYR A O 1
ATOM 572 N N . ASP A 1 72 ? 11.534 1.615 5.527 1.00 93.69 72 ASP A N 1
ATOM 573 C CA . ASP A 1 72 ? 12.952 1.605 5.152 1.00 93.69 72 ASP A CA 1
ATOM 574 C C . ASP A 1 72 ? 13.199 1.938 3.667 1.00 93.69 72 ASP A C 1
ATOM 576 O O . ASP A 1 72 ? 14.346 2.047 3.228 1.00 93.69 72 ASP A O 1
ATOM 580 N N . GLY A 1 73 ? 12.126 2.104 2.885 1.00 95.00 73 GLY A N 1
ATOM 581 C CA . GLY A 1 73 ? 12.167 2.393 1.455 1.00 95.00 73 GLY A CA 1
ATOM 582 C C . GLY A 1 73 ? 12.542 1.213 0.547 1.00 95.00 73 GLY A C 1
ATOM 583 O O . GLY A 1 73 ? 12.562 1.386 -0.673 1.00 95.00 73 GLY A O 1
ATOM 584 N N . GLN A 1 74 ? 12.798 0.010 1.071 1.00 94.75 74 GLN A N 1
ATOM 585 C CA . GLN A 1 74 ? 13.201 -1.145 0.260 1.00 94.75 74 GLN A CA 1
ATOM 586 C C . GLN A 1 74 ? 12.097 -1.583 -0.712 1.00 94.75 74 GLN A C 1
ATOM 588 O O . GLN A 1 74 ? 12.360 -1.849 -1.888 1.00 94.75 74 GLN A O 1
ATOM 593 N N . VAL A 1 75 ? 10.851 -1.640 -0.239 1.00 95.31 75 VAL A N 1
ATOM 594 C CA . VAL A 1 75 ? 9.693 -1.991 -1.074 1.00 95.31 75 VAL A CA 1
ATOM 595 C C . VAL A 1 75 ? 9.483 -0.952 -2.176 1.00 95.31 75 VAL A C 1
ATOM 597 O O . VAL A 1 75 ? 9.237 -1.315 -3.327 1.00 95.31 75 VAL A O 1
ATOM 600 N N . LEU A 1 76 ? 9.655 0.335 -1.855 1.00 95.38 76 LEU A N 1
ATOM 601 C CA . LEU A 1 76 ? 9.571 1.420 -2.835 1.00 95.38 76 LEU A CA 1
ATOM 602 C C . LEU A 1 76 ? 10.636 1.268 -3.920 1.00 95.38 76 LEU A C 1
ATOM 604 O O . LEU A 1 76 ? 10.320 1.371 -5.101 1.00 95.38 76 LEU A O 1
ATOM 608 N N . GLN A 1 77 ? 11.878 0.953 -3.546 1.00 94.81 77 GLN A N 1
ATOM 609 C CA . GLN A 1 77 ? 12.945 0.705 -4.514 1.00 94.81 77 GLN A CA 1
ATOM 610 C C . GLN A 1 77 ? 12.571 -0.416 -5.495 1.00 94.81 77 GLN A C 1
ATOM 612 O O . GLN A 1 77 ? 12.719 -0.252 -6.702 1.00 94.81 77 GLN A O 1
ATOM 617 N N . LYS A 1 78 ? 12.004 -1.523 -5.000 1.00 93.81 78 LYS A N 1
ATOM 618 C CA . LYS A 1 78 ? 11.558 -2.638 -5.850 1.00 93.81 78 LYS A CA 1
ATOM 619 C C . LYS A 1 78 ? 10.394 -2.289 -6.772 1.00 93.81 78 LYS A C 1
ATOM 621 O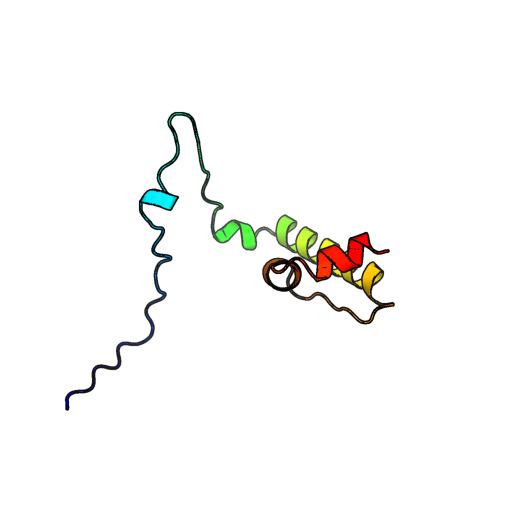 O . LYS A 1 78 ? 10.316 -2.862 -7.854 1.00 93.81 78 LYS A O 1
ATOM 626 N N . LEU A 1 79 ? 9.523 -1.364 -6.371 1.00 92.81 79 LEU A N 1
ATOM 627 C CA . LEU A 1 79 ? 8.466 -0.837 -7.238 1.00 92.81 79 LEU A CA 1
ATOM 628 C C . LEU A 1 79 ? 9.029 0.002 -8.392 1.00 92.81 79 LEU A C 1
ATOM 630 O O . LEU A 1 79 ? 8.516 -0.104 -9.498 1.00 92.81 79 LEU A O 1
ATOM 634 N N . PHE A 1 80 ? 10.064 0.814 -8.150 1.00 91.75 80 PHE A N 1
ATOM 635 C CA . PHE A 1 80 ? 10.683 1.662 -9.182 1.00 91.75 80 PHE A CA 1
ATOM 636 C C . PHE A 1 80 ? 11.634 0.913 -10.121 1.00 91.75 80 PHE A C 1
ATOM 638 O O . PHE A 1 80 ? 11.860 1.366 -11.239 1.00 91.75 80 PHE A O 1
ATOM 645 N N . ASP A 1 81 ? 12.194 -0.212 -9.674 1.00 89.00 81 ASP A N 1
ATOM 646 C CA . ASP A 1 81 ? 13.054 -1.077 -10.492 1.00 89.00 81 ASP A CA 1
ATOM 647 C C . ASP A 1 81 ? 12.268 -1.878 -11.559 1.00 89.00 81 ASP A C 1
ATOM 649 O O . ASP A 1 81 ? 12.884 -2.590 -12.359 1.00 89.00 81 ASP A O 1
ATOM 653 N N . LYS A 1 82 ? 10.929 -1.806 -11.552 1.00 67.94 82 LYS A N 1
ATOM 654 C CA . LYS A 1 82 ? 10.028 -2.523 -12.464 1.00 67.94 82 LYS A CA 1
ATOM 655 C C . LYS A 1 82 ? 9.583 -1.646 -13.634 1.00 67.94 82 LYS A C 1
ATOM 657 O O . LYS A 1 82 ? 9.557 -2.179 -14.766 1.00 67.94 82 LYS A O 1
#

pLDDT: mean 78.74, std 19.3, range [41.34, 98.19]